Protein AF-A0A3M1BR08-F1 (afdb_monomer_lite)

pLDDT: mean 97.42, std 2.65, range [79.75, 98.75]

Sequence (82 aa):
MKSHTVYLSFNTKNRRQLVRITEDVKRIVEESGIREGLCLVSSMHLTASVIVQDDEEGLHQDIWEWLERLAPYREDYEHHRT

Foldseek 3Di:
DFDFDDDDDDDDPDPDDDDDCVVVQVVSVVVSVDPDDDDDDADPDPSDGDDDDDPDPVVVVVVVVVCCVVPNDDPPPPVVVD

Structure (mmCIF, N/CA/C/O backbone):
data_AF-A0A3M1BR08-F1
#
_entry.id   AF-A0A3M1BR08-F1
#
loop_
_atom_site.group_PDB
_atom_site.id
_atom_site.type_symbol
_atom_site.label_atom_id
_atom_site.label_alt_id
_atom_site.label_comp_id
_atom_site.label_asym_id
_atom_site.label_entity_id
_atom_site.label_seq_id
_atom_site.pdbx_PDB_ins_code
_atom_site.Cartn_x
_atom_site.Cartn_y
_atom_site.Cartn_z
_atom_site.occupancy
_atom_site.B_iso_or_equiv
_atom_site.auth_seq_id
_atom_site.auth_comp_id
_atom_site.auth_asym_id
_atom_site.auth_atom_id
_atom_site.pdbx_PDB_model_num
ATOM 1 N N . MET A 1 1 ? -19.146 8.356 18.884 1.00 84.81 1 MET A N 1
ATOM 2 C CA . MET A 1 1 ? -18.421 7.766 17.739 1.00 84.81 1 MET A CA 1
ATOM 3 C C . MET A 1 1 ? -17.017 7.433 18.215 1.00 84.81 1 MET A C 1
ATOM 5 O O . MET A 1 1 ? -16.402 8.308 18.808 1.00 84.81 1 MET A O 1
ATOM 9 N N . LYS A 1 2 ? -16.552 6.187 18.070 1.00 94.25 2 LYS A N 1
ATOM 10 C CA . LYS A 1 2 ? -15.156 5.830 18.376 1.00 94.25 2 LYS A CA 1
ATOM 11 C C . LYS A 1 2 ? -14.310 6.035 17.119 1.00 94.25 2 LYS A C 1
ATOM 13 O O . LYS A 1 2 ? -14.797 5.769 16.025 1.00 94.25 2 LYS A O 1
ATOM 18 N N . SER A 1 3 ? -13.076 6.487 17.287 1.00 97.62 3 SER A N 1
ATOM 19 C CA . SER A 1 3 ? -12.074 6.582 16.224 1.00 97.62 3 SER A CA 1
ATOM 20 C C . SER A 1 3 ? -10.752 6.027 16.737 1.00 97.62 3 SER A C 1
ATOM 22 O O . SER A 1 3 ? -10.444 6.164 17.921 1.00 97.62 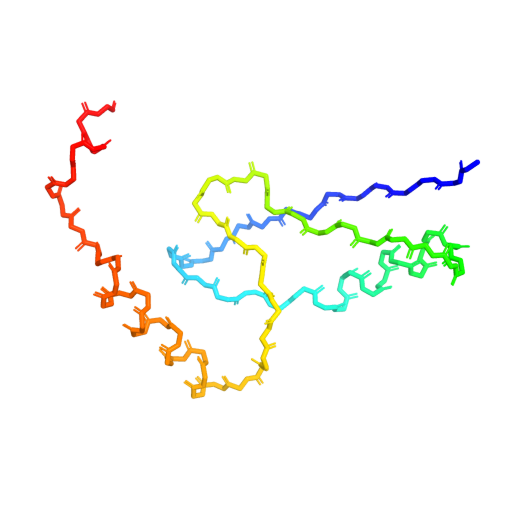3 SER A O 1
ATOM 24 N N . HIS A 1 4 ? -9.976 5.423 15.847 1.00 98.31 4 HIS A N 1
ATOM 25 C CA . HIS A 1 4 ? -8.660 4.879 16.146 1.00 98.31 4 HIS A CA 1
ATOM 26 C C . HIS A 1 4 ? -7.726 5.218 14.984 1.00 98.31 4 HIS A C 1
ATOM 28 O O . HIS A 1 4 ? -8.113 5.057 13.827 1.00 98.31 4 HIS A O 1
ATOM 34 N N . THR A 1 5 ? -6.531 5.718 15.296 1.00 98.50 5 THR A N 1
ATOM 35 C CA . THR A 1 5 ? -5.569 6.197 14.300 1.00 98.50 5 THR A CA 1
ATOM 36 C C . THR A 1 5 ? -4.189 5.678 14.653 1.00 98.50 5 THR A C 1
ATOM 38 O O . THR A 1 5 ? -3.706 5.905 15.761 1.00 98.50 5 THR A O 1
ATOM 41 N N . VAL A 1 6 ? -3.550 5.024 13.690 1.00 98.62 6 VAL A N 1
ATOM 42 C CA . VAL A 1 6 ? -2.182 4.515 13.792 1.00 98.62 6 VAL A CA 1
ATOM 43 C C . VAL A 1 6 ? -1.435 4.914 12.527 1.00 98.62 6 VAL A C 1
ATOM 45 O O . VAL A 1 6 ? -2.012 4.929 11.440 1.00 98.62 6 VAL A O 1
ATOM 48 N N . TYR A 1 7 ? -0.155 5.240 12.677 1.00 98.62 7 TYR A N 1
ATOM 49 C CA . TYR A 1 7 ? 0.740 5.535 11.565 1.00 98.62 7 TYR A CA 1
ATOM 50 C C . TYR A 1 7 ? 1.714 4.374 11.392 1.00 98.62 7 TYR A C 1
ATOM 52 O O . TYR A 1 7 ? 2.389 3.983 12.344 1.00 98.62 7 TYR A O 1
ATOM 60 N N . LEU A 1 8 ? 1.789 3.836 10.177 1.00 98.50 8 LEU A N 1
ATOM 61 C CA . LEU A 1 8 ? 2.804 2.863 9.791 1.00 98.50 8 LEU A CA 1
ATOM 62 C C . LEU A 1 8 ? 3.916 3.586 9.029 1.00 98.50 8 LEU A C 1
ATOM 64 O O . LEU A 1 8 ? 3.651 4.275 8.044 1.00 98.50 8 LEU A O 1
ATOM 68 N N . SER A 1 9 ? 5.152 3.420 9.492 1.00 98.31 9 SER A N 1
ATOM 69 C CA . SER A 1 9 ? 6.339 4.029 8.889 1.00 98.31 9 SER A CA 1
ATOM 70 C C . SER A 1 9 ? 7.171 2.968 8.185 1.00 98.31 9 SER A C 1
ATOM 72 O O . SER A 1 9 ? 7.465 1.922 8.761 1.00 98.31 9 SER A O 1
ATOM 74 N N . PHE A 1 10 ? 7.605 3.263 6.961 1.00 98.25 10 PHE A N 1
ATOM 75 C CA . PHE A 1 10 ? 8.387 2.345 6.138 1.00 98.25 10 PHE A CA 1
ATOM 76 C C . PHE A 1 10 ? 9.666 3.019 5.647 1.00 98.25 10 PHE A C 1
ATOM 78 O O . PHE A 1 10 ? 9.653 4.176 5.236 1.00 98.25 10 PHE A O 1
ATOM 85 N N . ASN A 1 11 ? 10.765 2.267 5.657 1.00 98.31 11 ASN A N 1
ATOM 86 C CA . ASN A 1 11 ? 12.004 2.615 4.971 1.00 98.31 11 ASN A CA 1
ATOM 87 C C . ASN A 1 11 ? 12.384 1.423 4.084 1.00 98.31 11 ASN A C 1
ATOM 89 O O . ASN A 1 11 ? 12.919 0.421 4.567 1.00 98.31 11 ASN A O 1
ATOM 93 N N . THR A 1 12 ? 11.984 1.482 2.814 1.00 98.25 12 THR A N 1
ATOM 94 C CA . THR A 1 12 ? 12.163 0.379 1.866 1.00 98.25 12 THR A CA 1
ATOM 95 C C . THR A 1 12 ? 13.614 0.291 1.411 1.00 98.25 12 THR A C 1
ATOM 97 O O . THR A 1 12 ? 14.290 1.299 1.226 1.00 98.25 12 THR A O 1
ATOM 100 N N . LYS A 1 13 ? 14.106 -0.934 1.194 1.00 98.12 13 LYS A N 1
ATOM 101 C CA . LYS A 1 13 ? 15.489 -1.146 0.727 1.00 98.12 13 LYS A CA 1
ATOM 102 C C . LYS A 1 13 ? 15.658 -0.776 -0.745 1.00 98.12 13 LYS A C 1
ATOM 104 O O . LYS A 1 13 ? 16.736 -0.361 -1.156 1.00 98.12 13 LYS A O 1
ATOM 109 N N . ASN A 1 14 ? 14.590 -0.944 -1.521 1.00 97.81 14 ASN A N 1
ATOM 110 C CA . ASN A 1 14 ? 14.563 -0.687 -2.952 1.00 97.81 14 ASN A CA 1
ATOM 111 C C . ASN A 1 14 ? 13.727 0.561 -3.257 1.00 97.81 14 ASN A C 1
ATOM 113 O O . ASN A 1 14 ? 12.791 0.889 -2.525 1.00 97.81 14 ASN A O 1
ATOM 117 N N . ARG A 1 15 ? 14.026 1.213 -4.389 1.00 96.88 15 ARG A N 1
ATOM 118 C CA . ARG A 1 15 ? 13.260 2.366 -4.902 1.00 96.88 15 ARG A CA 1
ATOM 119 C C . ARG A 1 15 ? 11.786 2.028 -5.153 1.00 96.88 15 ARG A C 1
ATOM 121 O O . ARG A 1 15 ? 10.924 2.877 -4.962 1.00 96.88 15 ARG A O 1
ATOM 128 N N . ARG A 1 16 ? 11.511 0.805 -5.610 1.00 97.56 16 ARG A N 1
ATOM 129 C CA . ARG A 1 16 ? 10.169 0.238 -5.781 1.00 97.56 16 ARG A CA 1
ATOM 130 C C . ARG A 1 16 ? 10.115 -1.065 -5.002 1.00 97.56 16 ARG A C 1
ATOM 132 O O . ARG A 1 16 ? 11.022 -1.887 -5.128 1.00 97.56 16 ARG A O 1
ATOM 139 N N . GLN A 1 17 ? 9.093 -1.231 -4.176 1.00 97.94 17 GLN A N 1
ATOM 140 C CA . GLN A 1 17 ? 8.919 -2.421 -3.355 1.00 97.94 17 GLN A CA 1
ATOM 141 C C . GLN A 1 17 ? 7.436 -2.585 -3.017 1.00 97.94 17 GLN A C 1
ATOM 143 O O . GLN A 1 17 ? 6.788 -1.616 -2.630 1.00 97.94 17 GLN A O 1
ATOM 148 N N . LEU A 1 18 ? 6.916 -3.807 -3.150 1.00 97.75 18 LEU A N 1
ATOM 149 C CA . LEU A 1 18 ? 5.626 -4.176 -2.574 1.00 97.75 18 LEU A CA 1
ATOM 150 C C . LEU A 1 18 ? 5.868 -4.615 -1.129 1.00 97.75 18 LEU A C 1
ATOM 152 O O . LEU A 1 18 ? 6.754 -5.426 -0.857 1.00 97.75 18 LEU A O 1
ATOM 156 N N . VAL A 1 19 ? 5.117 -4.035 -0.197 1.00 97.81 19 VAL A N 1
ATOM 157 C CA . VAL A 1 19 ? 5.178 -4.367 1.228 1.00 97.81 19 VAL A CA 1
ATOM 158 C C . VAL A 1 19 ? 3.792 -4.828 1.645 1.00 97.81 19 VAL A C 1
ATOM 160 O O . VAL A 1 19 ? 2.834 -4.060 1.578 1.00 97.81 19 VAL A O 1
ATOM 163 N N . ARG A 1 20 ? 3.678 -6.088 2.068 1.00 97.88 20 ARG A N 1
ATOM 164 C CA . ARG A 1 20 ? 2.420 -6.636 2.573 1.00 97.88 20 ARG A CA 1
ATOM 165 C C . ARG A 1 20 ? 2.148 -6.077 3.970 1.00 97.88 20 ARG A C 1
ATOM 167 O O . ARG A 1 20 ? 2.941 -6.297 4.878 1.00 97.88 20 ARG A O 1
ATOM 174 N N . ILE A 1 21 ? 1.013 -5.396 4.134 1.00 98.50 21 ILE A N 1
ATOM 175 C CA . ILE A 1 21 ? 0.601 -4.754 5.400 1.00 98.50 21 ILE A CA 1
ATOM 176 C C . ILE A 1 21 ? -0.708 -5.318 5.972 1.00 98.50 21 ILE A C 1
ATOM 178 O O . ILE A 1 21 ? -1.244 -4.785 6.939 1.00 98.50 21 ILE A O 1
ATOM 182 N N . THR A 1 22 ? -1.253 -6.391 5.385 1.00 98.56 22 THR A N 1
ATOM 183 C CA . THR A 1 22 ? -2.550 -6.969 5.782 1.00 98.56 22 THR A CA 1
ATOM 184 C C . THR A 1 22 ? -2.596 -7.338 7.264 1.00 98.56 22 THR A C 1
ATOM 186 O O . THR A 1 22 ? -3.567 -7.011 7.942 1.00 98.56 22 THR A O 1
ATOM 189 N N . GLU A 1 23 ? -1.538 -7.963 7.788 1.00 98.50 23 GLU A N 1
ATOM 190 C CA . GLU A 1 23 ? -1.487 -8.357 9.202 1.00 98.50 23 GLU A CA 1
ATOM 191 C C . GLU A 1 23 ? -1.332 -7.153 10.139 1.00 98.50 23 GLU A C 1
ATOM 193 O O . GLU A 1 23 ? -1.876 -7.159 11.243 1.00 98.50 23 GLU A O 1
ATOM 198 N N . ASP A 1 24 ? -0.657 -6.088 9.696 1.00 98.62 24 ASP A N 1
ATOM 199 C CA . ASP A 1 24 ? -0.565 -4.844 10.462 1.00 98.62 24 ASP A CA 1
ATOM 200 C C . ASP A 1 24 ? -1.927 -4.159 10.558 1.00 98.62 24 ASP A C 1
ATOM 202 O O . ASP A 1 24 ? -2.370 -3.817 11.653 1.00 98.62 24 ASP A O 1
ATOM 206 N N . VAL A 1 25 ? -2.629 -4.021 9.429 1.00 98.69 25 VAL A N 1
ATOM 207 C CA . VAL A 1 25 ? -3.973 -3.429 9.386 1.00 98.69 25 VAL A CA 1
ATOM 208 C C . VAL A 1 25 ? -4.959 -4.267 10.200 1.00 98.69 25 VAL A C 1
ATOM 210 O O . VAL A 1 25 ? -5.735 -3.710 10.973 1.00 98.69 25 VAL A O 1
ATOM 213 N N . LYS A 1 26 ? -4.908 -5.601 10.089 1.00 98.62 26 LYS A N 1
ATOM 214 C CA . LYS A 1 26 ? -5.762 -6.511 10.864 1.00 98.62 26 LYS A CA 1
ATOM 215 C C . LYS A 1 26 ? -5.565 -6.329 12.369 1.00 98.62 26 LYS A C 1
A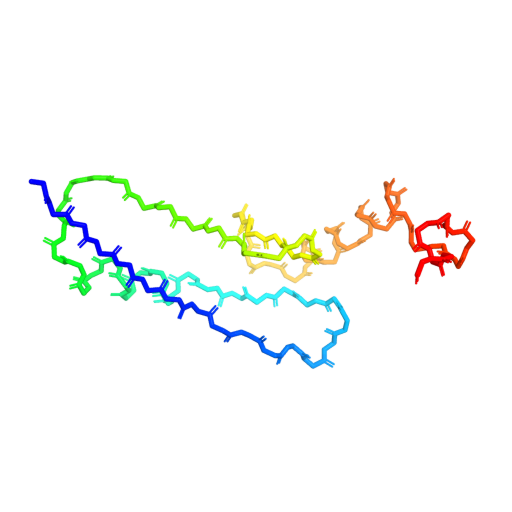TOM 217 O O . LYS A 1 26 ? -6.550 -6.187 13.091 1.00 98.62 26 LYS A O 1
ATOM 222 N N . ARG A 1 27 ? -4.309 -6.270 12.825 1.00 98.69 27 ARG A N 1
ATOM 223 C CA . ARG A 1 27 ? -3.969 -6.015 14.230 1.00 98.69 27 ARG A CA 1
ATOM 224 C C . ARG A 1 27 ? -4.489 -4.653 14.702 1.00 98.69 27 ARG A C 1
ATOM 226 O O . ARG A 1 27 ? -5.120 -4.581 1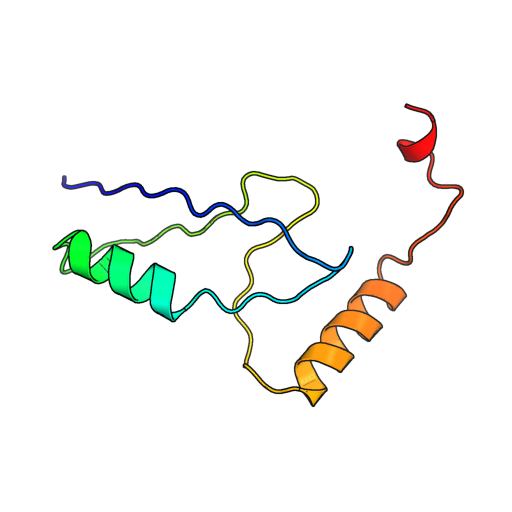5.747 1.00 98.69 27 ARG A O 1
ATOM 233 N N . ILE A 1 28 ? -4.313 -3.597 13.905 1.00 98.56 28 ILE A N 1
ATOM 234 C CA . ILE A 1 28 ? -4.813 -2.245 14.224 1.00 98.56 28 ILE A CA 1
ATOM 235 C C . ILE A 1 28 ? -6.349 -2.222 14.330 1.00 98.56 28 ILE A C 1
ATOM 237 O O . ILE A 1 28 ? -6.912 -1.575 15.216 1.00 98.56 28 ILE A O 1
ATOM 241 N N . VAL A 1 29 ? -7.052 -2.931 13.441 1.00 98.50 29 VAL A N 1
ATOM 242 C CA . VAL A 1 29 ? -8.517 -3.046 13.500 1.00 98.50 29 VAL A CA 1
ATOM 243 C C . VAL A 1 29 ? -8.951 -3.781 14.770 1.00 98.50 29 VAL A C 1
ATOM 245 O O . VAL A 1 29 ? -9.878 -3.320 15.436 1.00 98.50 29 VAL A O 1
ATOM 248 N N . GLU A 1 30 ? -8.271 -4.864 15.150 1.00 98.38 30 GLU A N 1
ATOM 249 C CA . GLU A 1 30 ? -8.540 -5.592 16.396 1.00 98.38 30 GLU A CA 1
ATOM 250 C C . GLU A 1 30 ? -8.310 -4.711 17.639 1.00 98.38 30 GLU A C 1
ATOM 252 O O . GLU A 1 30 ? -9.199 -4.591 18.487 1.00 98.38 30 GLU A O 1
ATOM 257 N N . GLU A 1 31 ? -7.178 -4.005 17.700 1.00 98.44 31 GLU A N 1
ATOM 258 C CA . GLU A 1 31 ? -6.823 -3.066 18.776 1.00 98.44 31 GLU A CA 1
ATOM 259 C C . GLU A 1 31 ? -7.824 -1.905 18.915 1.00 98.44 31 GLU A C 1
ATOM 261 O O . GLU A 1 31 ? -8.057 -1.405 20.019 1.00 98.44 31 GLU A O 1
ATOM 266 N N . SER A 1 32 ? -8.473 -1.496 17.819 1.00 98.38 32 SER A N 1
ATOM 267 C CA . SER A 1 32 ? -9.477 -0.425 17.840 1.00 98.38 32 SER A CA 1
ATOM 268 C C . SER A 1 32 ? -10.730 -0.772 18.661 1.00 98.38 32 SER A C 1
ATOM 270 O O . SER A 1 32 ? -11.444 0.125 19.129 1.00 98.38 32 SER A O 1
ATOM 272 N N . GLY A 1 33 ? -11.047 -2.067 18.803 1.00 98.06 33 GLY A N 1
ATOM 273 C CA . GLY A 1 33 ? -12.283 -2.554 19.423 1.00 98.06 33 GLY A CA 1
ATOM 274 C C . GLY A 1 33 ? -13.578 -2.112 18.717 1.00 98.06 33 GLY A C 1
ATOM 275 O O . GLY A 1 33 ? -14.657 -2.182 19.319 1.00 98.06 33 GLY A O 1
ATOM 276 N N . ILE A 1 34 ? -13.499 -1.614 17.476 1.00 98.06 34 ILE A N 1
ATOM 277 C CA . ILE A 1 34 ? -14.652 -1.244 16.645 1.00 98.06 34 ILE A CA 1
ATOM 278 C C . ILE A 1 34 ? -15.205 -2.515 15.991 1.00 98.06 34 ILE A C 1
ATOM 280 O O . ILE A 1 34 ? -14.486 -3.220 15.296 1.00 98.06 34 ILE A O 1
ATOM 284 N N . ARG A 1 35 ? -16.492 -2.809 16.213 1.00 97.00 35 ARG A N 1
ATOM 285 C CA . ARG A 1 35 ? -17.146 -4.012 15.662 1.00 97.00 35 ARG A CA 1
ATOM 286 C C . ARG A 1 35 ? -17.704 -3.815 14.252 1.00 97.00 35 ARG A C 1
ATOM 288 O O . ARG A 1 35 ? -17.672 -4.739 13.458 1.00 97.00 35 ARG A O 1
ATOM 295 N N . GLU A 1 36 ? -18.217 -2.621 13.970 1.00 98.12 36 GLU A N 1
ATOM 296 C CA . GLU A 1 36 ? -18.878 -2.243 12.716 1.00 98.12 36 GLU A CA 1
ATOM 297 C C . GLU A 1 36 ? -18.440 -0.810 12.382 1.00 98.12 36 GLU A C 1
ATOM 299 O O . GLU A 1 36 ? -18.543 0.079 13.236 1.00 98.12 36 GLU A O 1
ATOM 304 N N . GLY A 1 37 ? -17.913 -0.570 11.180 1.00 97.12 37 GLY A N 1
ATOM 305 C CA . GLY A 1 37 ? -17.395 0.744 10.796 1.00 97.12 37 GLY A CA 1
ATOM 306 C C . GLY A 1 37 ? -16.579 0.734 9.506 1.00 97.12 37 GLY A C 1
ATOM 307 O O . GLY A 1 37 ? -16.672 -0.188 8.702 1.00 97.12 37 GLY A O 1
ATOM 308 N N . LEU A 1 38 ? -15.773 1.780 9.320 1.00 98.38 38 LEU A N 1
ATOM 309 C CA . LEU A 1 38 ? -14.876 1.943 8.175 1.00 98.38 38 LEU A CA 1
ATOM 310 C C . LEU A 1 38 ? -13.415 1.959 8.639 1.00 98.38 38 LEU A C 1
ATOM 312 O O . LEU A 1 38 ? -13.097 2.557 9.666 1.00 98.38 38 LEU A O 1
ATOM 316 N N . CYS A 1 39 ? -12.532 1.35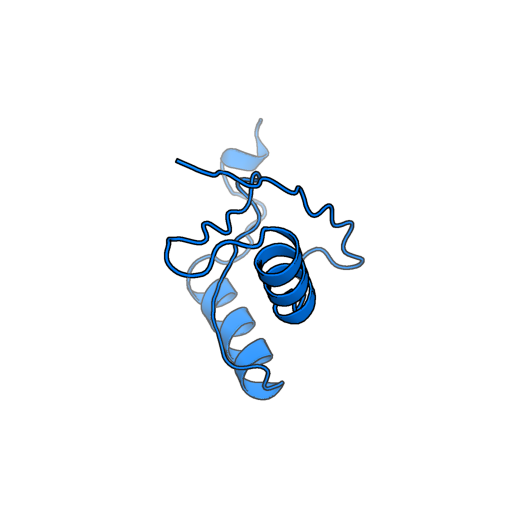3 7.845 1.00 98.50 39 CYS A N 1
ATOM 317 C CA . CYS A 1 39 ? -11.082 1.433 8.000 1.00 98.50 39 CYS A CA 1
ATOM 318 C C . CYS A 1 39 ? -10.495 2.126 6.765 1.00 98.50 39 CYS A C 1
ATOM 320 O O . CYS A 1 39 ? -10.579 1.600 5.657 1.00 98.50 39 CYS A O 1
ATOM 322 N N . LEU A 1 40 ? -9.932 3.320 6.952 1.00 98.69 40 LEU A N 1
ATOM 323 C CA . LEU A 1 40 ? -9.211 4.039 5.905 1.00 98.69 40 LEU A CA 1
ATOM 324 C C . LEU A 1 40 ? -7.719 3.725 6.020 1.00 98.69 40 LEU A C 1
ATOM 326 O O . LEU A 1 40 ? -7.115 3.985 7.058 1.00 98.69 40 LEU A O 1
ATOM 330 N N . VAL A 1 41 ? -7.124 3.238 4.932 1.00 98.75 41 VAL A N 1
ATOM 331 C CA . VAL A 1 41 ? -5.679 3.019 4.818 1.00 98.75 41 VAL A CA 1
ATOM 332 C C . VAL A 1 41 ? -5.172 3.855 3.650 1.00 98.75 41 VAL A C 1
ATOM 334 O O . VAL A 1 41 ? -5.575 3.642 2.511 1.00 98.75 41 VAL A O 1
ATOM 337 N N . SER A 1 42 ? -4.320 4.839 3.937 1.00 98.62 42 SER A N 1
ATOM 338 C CA . SER A 1 42 ? -3.838 5.798 2.942 1.00 98.62 42 SER A CA 1
ATOM 339 C C . SER A 1 42 ? -2.336 5.998 3.061 1.00 98.62 42 SER A C 1
ATOM 341 O O . SER A 1 42 ? -1.804 6.118 4.164 1.00 98.62 42 SER A O 1
ATOM 343 N N . SER A 1 43 ? -1.665 6.112 1.914 1.00 98.44 43 SER A N 1
ATOM 344 C CA . SER A 1 43 ? -0.325 6.695 1.863 1.00 98.44 43 SER A CA 1
ATOM 345 C C . SER A 1 43 ? -0.421 8.180 2.220 1.00 98.44 43 SER A C 1
ATOM 347 O O . SER A 1 43 ? -1.341 8.867 1.774 1.00 98.44 43 SER A O 1
ATOM 349 N N . MET A 1 44 ? 0.533 8.678 3.007 1.00 98.56 44 MET A N 1
ATOM 350 C CA . MET A 1 44 ? 0.713 10.117 3.246 1.00 98.56 44 MET A CA 1
ATOM 351 C C . MET A 1 44 ? 1.726 10.749 2.274 1.00 98.56 44 MET A C 1
ATOM 353 O O . MET A 1 44 ? 2.031 11.933 2.382 1.00 98.56 44 MET A O 1
ATOM 357 N N . HIS A 1 45 ? 2.255 9.966 1.328 1.00 98.50 45 HIS A N 1
ATOM 358 C CA . HIS A 1 45 ? 3.280 10.377 0.372 1.00 98.50 45 HIS A CA 1
ATOM 359 C C . HIS A 1 45 ? 2.761 10.288 -1.066 1.00 98.50 45 HIS A C 1
ATOM 361 O O . HIS A 1 45 ? 2.066 9.337 -1.420 1.00 98.50 45 HIS A O 1
ATOM 367 N N . LEU A 1 46 ? 3.164 11.243 -1.911 1.00 97.88 46 LEU A N 1
ATOM 368 C CA . LEU A 1 46 ? 2.765 11.312 -3.326 1.00 97.88 46 LEU A CA 1
ATOM 369 C C . LEU A 1 46 ? 3.370 10.196 -4.192 1.00 97.88 46 LEU A C 1
ATOM 371 O O . LEU A 1 46 ? 2.838 9.871 -5.246 1.00 97.88 46 LEU A O 1
ATOM 375 N N . THR A 1 47 ? 4.494 9.626 -3.760 1.00 97.88 47 THR A N 1
ATOM 376 C CA . THR A 1 47 ? 5.286 8.640 -4.511 1.00 97.88 47 THR A CA 1
ATOM 377 C C . THR A 1 47 ? 5.092 7.206 -4.013 1.00 97.88 47 THR A C 1
ATOM 379 O O . THR A 1 47 ? 5.853 6.314 -4.381 1.00 97.88 47 THR A O 1
ATOM 382 N N . ALA A 1 48 ? 4.076 6.977 -3.178 1.00 98.38 48 ALA A N 1
ATOM 383 C CA . ALA A 1 48 ? 3.695 5.663 -2.676 1.00 98.38 48 ALA A CA 1
ATOM 384 C C . ALA A 1 48 ? 2.170 5.509 -2.705 1.00 98.38 48 ALA A C 1
ATOM 386 O O . ALA A 1 48 ? 1.424 6.488 -2.679 1.00 98.38 48 ALA A O 1
ATOM 387 N N . SER A 1 49 ? 1.688 4.272 -2.751 1.00 98.38 49 SER A N 1
ATOM 388 C CA . SER A 1 49 ? 0.258 3.968 -2.799 1.00 98.38 49 SER A CA 1
ATOM 389 C C . SER A 1 49 ? -0.067 2.774 -1.915 1.00 98.38 49 SER A C 1
ATOM 391 O O . SER A 1 49 ? 0.759 1.883 -1.736 1.00 98.38 49 SER A O 1
ATOM 393 N N . VAL A 1 50 ? -1.286 2.765 -1.379 1.00 98.62 50 VAL A N 1
ATOM 394 C CA . VAL A 1 50 ? -1.883 1.586 -0.750 1.00 98.62 50 VAL A CA 1
ATOM 395 C C . VAL A 1 50 ? -2.812 0.968 -1.783 1.00 98.62 50 VAL A C 1
ATOM 397 O O . VAL A 1 50 ? -3.704 1.646 -2.290 1.00 98.62 50 VAL A O 1
ATOM 400 N N . ILE A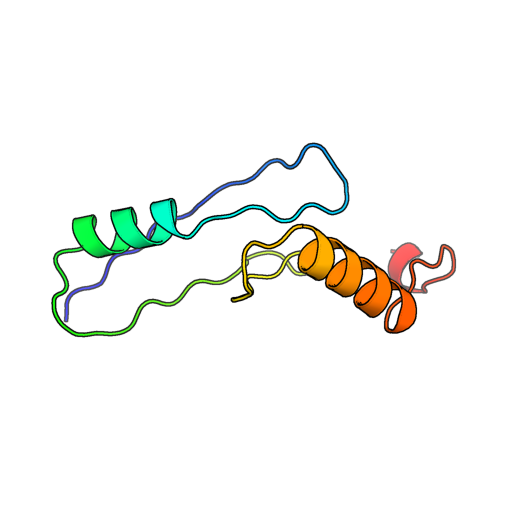 1 51 ? -2.581 -0.298 -2.113 1.00 98.31 51 ILE A N 1
ATOM 401 C CA . ILE A 1 51 ? -3.386 -1.060 -3.069 1.00 98.31 51 ILE A CA 1
ATOM 402 C C . ILE A 1 51 ? -3.817 -2.379 -2.432 1.00 98.31 51 ILE A C 1
ATOM 404 O O . ILE A 1 51 ? -3.154 -2.883 -1.528 1.00 98.31 51 ILE A O 1
ATOM 408 N N . VAL A 1 52 ? -4.921 -2.937 -2.920 1.00 98.31 52 VAL A N 1
ATOM 409 C CA . VAL A 1 52 ? -5.372 -4.289 -2.576 1.00 98.31 52 VAL A CA 1
ATOM 410 C C . VAL A 1 52 ? -5.193 -5.149 -3.817 1.00 98.31 52 VAL A C 1
ATOM 412 O O . VAL A 1 52 ? -5.788 -4.852 -4.850 1.00 98.31 52 VAL A O 1
ATOM 415 N N . GLN A 1 53 ? -4.342 -6.165 -3.717 1.00 97.38 53 GLN A N 1
ATOM 416 C CA . GLN A 1 53 ? -4.032 -7.134 -4.770 1.00 97.38 53 GLN A CA 1
ATOM 417 C C . GLN A 1 53 ? -3.750 -8.502 -4.139 1.00 97.38 53 GLN A C 1
ATOM 419 O O . GLN A 1 53 ? -3.602 -8.593 -2.915 1.00 97.38 53 GLN A O 1
ATOM 424 N N . ASP A 1 54 ? -3.705 -9.545 -4.966 1.00 97.06 54 ASP A N 1
ATOM 425 C CA . ASP A 1 54 ? -3.274 -10.875 -4.531 1.00 97.06 54 ASP A CA 1
ATOM 426 C C . ASP A 1 54 ? -1.758 -10.912 -4.270 1.00 97.06 54 ASP A C 1
ATOM 428 O O . ASP A 1 54 ? -1.004 -10.138 -4.861 1.00 97.06 54 ASP A O 1
ATOM 432 N N . ASP A 1 55 ? -1.327 -11.796 -3.372 1.00 95.56 55 ASP A N 1
ATOM 433 C CA . ASP A 1 55 ? 0.075 -11.943 -2.952 1.00 95.56 55 ASP A CA 1
ATOM 434 C C . ASP A 1 55 ? 0.713 -13.125 -3.670 1.00 95.56 55 ASP A C 1
ATOM 436 O O . ASP A 1 55 ? 0.956 -14.191 -3.102 1.00 95.56 55 ASP A O 1
ATOM 440 N N . GLU A 1 56 ? 0.903 -12.920 -4.967 1.00 97.12 56 GLU A N 1
ATOM 441 C CA . GLU A 1 56 ? 1.408 -13.902 -5.913 1.00 97.12 56 GLU A CA 1
ATOM 442 C C . GLU A 1 56 ? 2.581 -13.279 -6.681 1.00 97.12 56 GLU A C 1
ATOM 444 O O . GLU A 1 56 ? 2.513 -12.136 -7.141 1.00 97.12 56 GLU A O 1
ATOM 449 N N . GLU A 1 57 ? 3.694 -14.007 -6.777 1.00 94.75 57 GLU A N 1
ATOM 450 C CA . GLU A 1 57 ? 4.956 -13.468 -7.294 1.00 94.75 57 GLU A CA 1
ATOM 451 C C . GLU A 1 57 ? 4.872 -13.061 -8.772 1.00 94.75 57 GLU A C 1
ATOM 453 O O . GLU A 1 57 ? 5.441 -12.035 -9.154 1.00 94.75 57 GLU A O 1
ATOM 458 N N . GLY A 1 58 ? 4.145 -13.821 -9.595 1.00 97.44 58 GLY A N 1
ATOM 459 C CA . GLY A 1 58 ? 3.883 -13.481 -10.992 1.00 97.44 58 GLY A CA 1
ATOM 460 C C . GLY A 1 58 ? 3.098 -12.179 -11.125 1.00 97.44 58 GLY A C 1
ATOM 461 O O . GLY A 1 58 ? 3.522 -11.267 -11.833 1.00 97.44 58 GLY A O 1
ATOM 462 N N . LEU A 1 59 ? 2.018 -12.029 -10.362 1.00 97.38 59 LEU A N 1
ATOM 463 C CA . LEU A 1 59 ? 1.194 -10.825 -10.371 1.00 97.38 59 LEU A CA 1
ATOM 464 C C . LEU A 1 59 ? 1.970 -9.595 -9.882 1.00 97.38 59 LEU A C 1
ATOM 466 O O . LEU A 1 59 ? 1.793 -8.493 -10.402 1.00 97.38 59 LEU A O 1
ATOM 470 N N . HIS A 1 60 ? 2.870 -9.765 -8.911 1.00 97.44 60 HIS A N 1
ATOM 471 C CA . HIS A 1 60 ? 3.773 -8.694 -8.493 1.00 97.44 60 HIS A CA 1
ATOM 472 C C . HIS A 1 60 ? 4.649 -8.203 -9.649 1.00 97.44 60 HIS A C 1
ATOM 474 O O . HIS A 1 60 ? 4.828 -6.992 -9.814 1.00 97.44 60 HIS A O 1
ATOM 480 N N . GLN A 1 61 ? 5.180 -9.129 -10.448 1.00 97.94 61 GLN A N 1
ATOM 481 C CA . GLN A 1 61 ? 5.969 -8.800 -11.629 1.00 97.94 61 GLN A CA 1
ATOM 482 C C . GLN A 1 61 ? 5.108 -8.110 -12.698 1.00 97.94 61 GLN A C 1
ATOM 484 O O . GLN A 1 61 ? 5.500 -7.052 -13.197 1.00 97.94 61 GLN A O 1
ATOM 489 N N . ASP A 1 62 ? 3.908 -8.628 -12.969 1.00 98.25 62 ASP A N 1
ATOM 490 C CA . ASP A 1 62 ? 2.962 -8.046 -13.930 1.00 98.25 62 ASP A CA 1
ATOM 491 C C . ASP A 1 62 ? 2.608 -6.593 -13.580 1.00 98.25 62 ASP A C 1
ATOM 493 O O . ASP A 1 62 ? 2.562 -5.723 -14.455 1.00 98.25 62 ASP A O 1
ATOM 497 N N . ILE A 1 63 ? 2.397 -6.295 -12.292 1.00 97.94 63 ILE A N 1
ATOM 498 C CA . ILE A 1 63 ? 2.128 -4.932 -11.814 1.00 97.94 63 ILE A CA 1
ATOM 499 C C . ILE A 1 63 ? 3.306 -4.008 -12.136 1.00 97.94 63 ILE A C 1
ATOM 501 O O . ILE A 1 63 ? 3.094 -2.886 -12.607 1.00 97.94 63 ILE A O 1
ATOM 505 N N . TRP A 1 64 ? 4.545 -4.452 -11.907 1.00 98.25 64 TRP A N 1
ATOM 506 C CA . TRP A 1 64 ? 5.719 -3.629 -12.193 1.00 98.25 64 TRP A CA 1
ATOM 507 C C . TRP A 1 64 ? 5.902 -3.359 -13.679 1.00 98.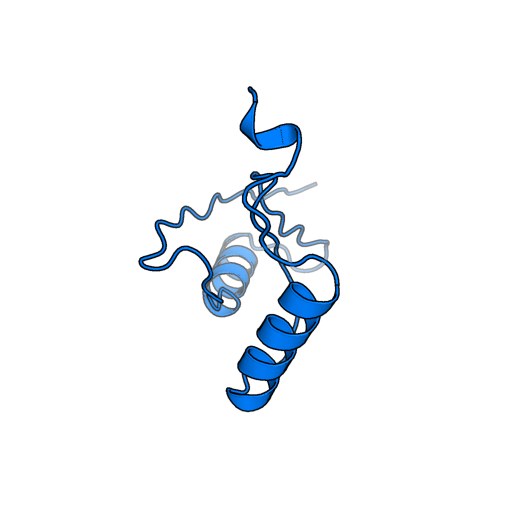25 64 TRP A C 1
ATOM 509 O O . TRP A 1 64 ? 6.160 -2.214 -14.059 1.00 98.25 64 TRP A O 1
ATOM 519 N N . GLU A 1 65 ? 5.723 -4.375 -14.515 1.00 98.50 65 GLU A N 1
ATOM 520 C CA . GLU A 1 65 ? 5.801 -4.235 -15.968 1.00 98.50 65 GLU A CA 1
ATOM 521 C C . GLU A 1 65 ? 4.698 -3.319 -16.503 1.00 98.50 65 GLU A C 1
ATOM 523 O O . GLU A 1 65 ? 4.945 -2.445 -17.340 1.00 98.50 65 GLU A O 1
ATOM 528 N N . TRP A 1 66 ? 3.480 -3.461 -15.980 1.00 98.56 66 TRP A N 1
ATOM 529 C CA . TRP A 1 66 ? 2.348 -2.628 -16.361 1.00 98.56 66 TRP A CA 1
ATOM 530 C C . TRP A 1 66 ? 2.549 -1.157 -15.982 1.00 98.56 66 TRP A C 1
ATOM 532 O O . TRP A 1 66 ? 2.328 -0.276 -16.820 1.00 98.56 66 TRP A O 1
ATOM 542 N N . LEU A 1 67 ? 3.003 -0.884 -14.755 1.00 98.38 67 LEU A N 1
ATOM 543 C CA . LEU A 1 67 ? 3.282 0.476 -14.288 1.00 98.38 67 LEU A CA 1
ATOM 544 C C . LEU A 1 67 ? 4.401 1.132 -15.097 1.00 98.38 67 LEU A C 1
ATOM 546 O O . LEU A 1 67 ? 4.252 2.283 -15.500 1.00 98.38 67 LEU A O 1
ATOM 550 N N . GLU A 1 68 ? 5.485 0.407 -15.382 1.00 98.31 68 GLU A N 1
ATOM 551 C CA . GLU A 1 68 ? 6.579 0.934 -16.202 1.00 98.31 68 GLU A CA 1
ATOM 552 C C . GLU A 1 68 ? 6.130 1.193 -17.645 1.00 98.31 68 GLU A C 1
ATOM 554 O O . GLU A 1 68 ? 6.564 2.158 -18.262 1.00 98.31 68 GLU A O 1
ATOM 559 N N . ARG A 1 69 ? 5.210 0.389 -18.188 1.00 98.44 69 ARG A N 1
ATOM 560 C CA . ARG A 1 69 ? 4.660 0.631 -19.527 1.00 98.44 69 ARG A CA 1
ATOM 561 C C . ARG A 1 69 ? 3.767 1.872 -19.585 1.00 98.44 69 ARG A C 1
ATOM 563 O O . ARG A 1 69 ? 3.793 2.584 -20.586 1.00 98.44 69 ARG A O 1
ATOM 570 N N . LEU A 1 70 ? 2.942 2.109 -18.564 1.00 98.44 70 LEU A N 1
ATOM 571 C CA . LEU A 1 70 ? 2.007 3.242 -18.539 1.00 98.44 70 LEU A CA 1
ATOM 572 C C . LEU A 1 70 ? 2.665 4.559 -18.124 1.00 98.44 70 LEU A C 1
ATOM 574 O O . LEU A 1 70 ? 2.354 5.608 -18.686 1.00 98.44 70 LEU A O 1
ATOM 578 N N . ALA A 1 71 ? 3.544 4.505 -17.130 1.00 98.00 71 ALA A N 1
ATOM 579 C CA . ALA A 1 71 ? 4.223 5.651 -16.545 1.00 98.00 71 ALA A CA 1
ATOM 580 C C . ALA A 1 71 ? 5.720 5.328 -16.389 1.00 98.00 71 ALA A C 1
ATOM 582 O O . ALA A 1 71 ? 6.210 5.189 -15.262 1.00 98.00 71 ALA A O 1
ATOM 583 N N . PRO A 1 72 ? 6.451 5.184 -17.511 1.00 97.75 72 PRO A N 1
ATOM 584 C CA . PRO A 1 72 ? 7.857 4.805 -17.486 1.00 97.75 72 PRO A CA 1
ATOM 585 C C . PRO A 1 72 ? 8.683 5.814 -16.707 1.00 97.75 72 PRO A C 1
ATOM 587 O O . PRO A 1 72 ? 8.407 7.020 -16.711 1.00 97.75 72 PRO A O 1
ATOM 590 N N . TYR A 1 73 ? 9.751 5.336 -16.080 1.00 97.06 73 TYR A N 1
ATOM 591 C CA . TYR A 1 73 ? 10.786 6.238 -15.623 1.00 97.06 73 TYR A CA 1
ATOM 592 C C . TYR A 1 73 ? 11.419 6.938 -16.826 1.00 97.06 73 TYR A C 1
ATOM 594 O O . TYR A 1 73 ? 11.783 6.314 -17.821 1.00 97.06 73 TYR A O 1
ATOM 602 N N . ARG A 1 74 ? 11.576 8.253 -16.708 1.00 97.00 74 ARG A N 1
ATOM 603 C CA . ARG A 1 74 ? 12.297 9.066 -17.672 1.00 97.00 74 ARG A CA 1
ATOM 604 C C . ARG A 1 74 ? 13.142 10.083 -16.931 1.00 97.00 74 ARG A C 1
ATOM 606 O O . ARG A 1 74 ? 12.674 10.700 -15.978 1.00 97.00 74 ARG A O 1
ATOM 613 N N . GLU A 1 75 ? 14.378 10.264 -17.369 1.00 95.50 75 GLU A N 1
ATOM 614 C CA . GLU A 1 75 ? 15.275 11.273 -16.797 1.00 95.50 75 GLU A CA 1
ATOM 615 C C . GLU A 1 75 ? 14.840 12.700 -17.145 1.00 95.50 75 GLU A C 1
ATOM 617 O O . GLU A 1 75 ? 15.123 13.631 -16.396 1.00 95.50 75 GLU A O 1
ATOM 622 N N . ASP A 1 76 ? 14.100 12.870 -18.239 1.00 96.62 76 ASP A N 1
ATOM 623 C CA . ASP A 1 76 ? 13.735 14.160 -18.821 1.00 96.62 76 ASP A CA 1
ATOM 624 C C . ASP A 1 76 ? 12.335 14.652 -18.419 1.00 96.62 76 ASP A C 1
ATOM 626 O O . ASP A 1 76 ? 11.770 15.528 -19.077 1.00 96.62 76 ASP A O 1
ATOM 630 N N . TYR A 1 77 ? 11.766 14.131 -17.326 1.00 97.31 77 TYR A N 1
ATOM 631 C CA . TYR A 1 77 ? 10.565 14.729 -16.749 1.00 97.31 77 TYR A CA 1
ATOM 632 C C . TYR A 1 77 ? 10.847 16.163 -16.290 1.00 97.31 77 TYR A C 1
ATOM 634 O O . TYR A 1 77 ? 11.795 16.422 -15.552 1.00 97.31 77 TYR A O 1
ATOM 642 N N . GLU A 1 78 ? 9.954 17.090 -16.642 1.00 97.50 78 GLU A N 1
ATOM 643 C CA . GLU A 1 78 ? 10.002 18.487 -16.181 1.00 97.50 78 GLU A CA 1
ATOM 644 C C . GLU A 1 78 ? 10.058 18.594 -14.647 1.00 97.50 78 GLU A C 1
ATOM 646 O O . GLU A 1 78 ? 10.689 19.499 -14.108 1.00 97.50 78 GLU A O 1
ATOM 651 N N . HIS A 1 79 ? 9.468 17.626 -13.937 1.00 95.75 79 HIS A N 1
ATOM 652 C CA . HIS A 1 79 ? 9.501 17.552 -12.477 1.00 95.75 79 HIS A CA 1
ATOM 653 C C . HIS A 1 79 ? 10.919 17.423 -11.893 1.00 95.75 79 HIS A C 1
ATOM 655 O O . HIS A 1 79 ? 11.129 17.811 -10.753 1.00 95.75 79 HIS A O 1
ATOM 661 N N . HIS A 1 80 ? 11.909 16.934 -12.648 1.00 94.38 80 HIS A N 1
ATOM 662 C CA . HIS A 1 80 ? 13.297 16.858 -12.175 1.00 94.38 80 HIS A CA 1
ATOM 663 C C . HIS A 1 80 ? 14.023 18.216 -12.164 1.00 94.38 80 HIS A C 1
ATOM 665 O O . HIS A 1 80 ? 15.163 18.290 -11.714 1.00 94.38 80 HIS A O 1
ATOM 671 N N . ARG A 1 81 ? 13.408 19.287 -12.688 1.00 93.62 81 ARG A N 1
ATOM 672 C CA . ARG A 1 81 ? 14.014 20.631 -12.748 1.00 93.62 81 ARG A CA 1
ATOM 673 C C . ARG A 1 81 ? 13.832 21.455 -11.470 1.00 93.62 81 ARG A C 1
ATOM 675 O O . ARG A 1 81 ? 14.398 22.542 -11.382 1.00 93.62 81 ARG A O 1
ATOM 682 N N . THR A 1 82 ? 13.014 20.978 -10.537 1.00 79.75 82 THR A N 1
ATOM 683 C CA . THR A 1 82 ? 12.778 21.589 -9.218 1.00 79.75 82 THR A CA 1
ATOM 684 C C . THR A 1 82 ? 13.641 20.919 -8.169 1.00 79.75 82 THR A C 1
ATOM 686 O O . THR A 1 82 ? 14.245 21.651 -7.360 1.00 79.75 82 THR A O 1
#

Radius of gyration: 16.52 Å; chains: 1; bounding box: 34×36×39 Å

Secondary structure (DSSP, 8-state):
------------SSSS-----HHHHHHHHHHHT-SSS------SSTT---------HHHHHHHHHHHHHHS---TT-GGGG-